Protein AF-A0A314UE37-F1 (afdb_monomer_lite)

Sequence (85 aa):
MDMLDVLLEYRSDRDEELRSLSGNIIKGLLSDMFLAGTETSSSTIEGGMTEILRTPDAYKKIVMELDQVVGKGRFVEENDIPKLP

Organism: NCBI:txid2094558

Radius of gyration: 20.78 Å; chains: 1; bounding box: 39×24×56 Å

Structure (mmCIF, N/CA/C/O backbone):
data_AF-A0A314UE37-F1
#
_entry.id   AF-A0A314UE37-F1
#
loop_
_atom_site.group_PDB
_atom_site.id
_atom_site.type_symbol
_atom_site.label_atom_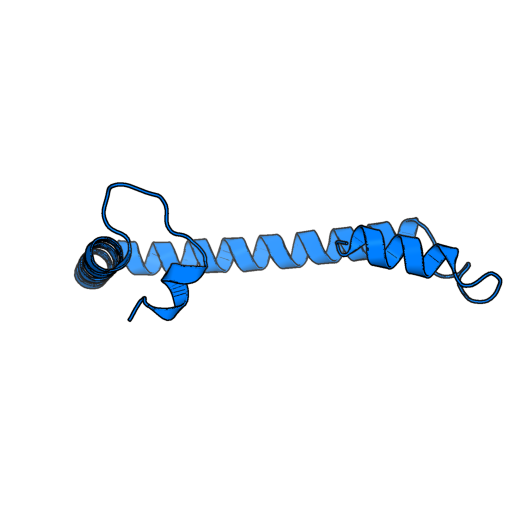id
_atom_site.label_alt_id
_atom_site.label_comp_id
_atom_site.label_asym_id
_atom_site.label_entity_id
_atom_site.label_seq_id
_atom_site.pdbx_PDB_ins_code
_atom_site.Cartn_x
_atom_site.Cartn_y
_atom_site.Cartn_z
_atom_site.occupancy
_atom_site.B_iso_or_equiv
_atom_site.auth_seq_id
_atom_site.auth_comp_id
_atom_site.auth_asym_id
_atom_site.auth_atom_id
_atom_site.pdbx_PDB_model_num
ATOM 1 N N . MET A 1 1 ? 0.576 -10.778 -18.604 1.00 81.06 1 MET A N 1
ATOM 2 C CA . MET A 1 1 ? 0.887 -9.509 -19.269 1.00 81.06 1 MET A CA 1
ATOM 3 C C . MET A 1 1 ? 1.01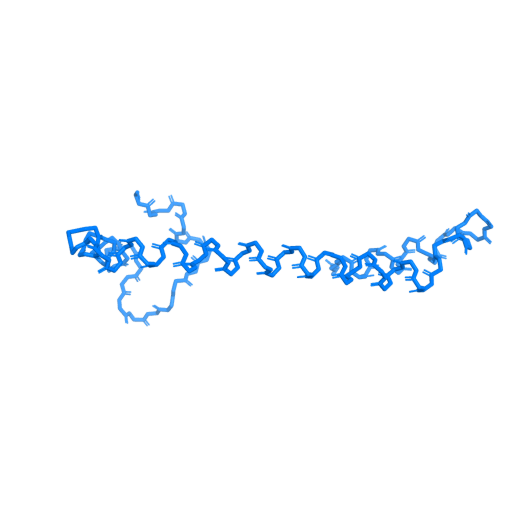7 -8.459 -18.192 1.00 81.06 1 MET A C 1
ATOM 5 O O . MET A 1 1 ? 0.023 -7.894 -17.749 1.00 81.06 1 MET A O 1
ATOM 9 N N 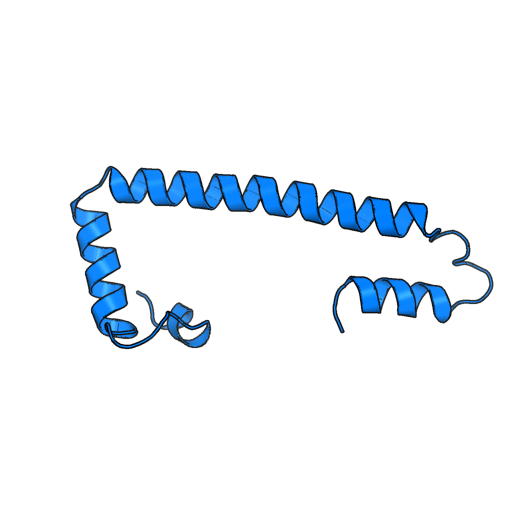. ASP A 1 2 ? 2.235 -8.303 -17.705 1.00 92.19 2 ASP A N 1
ATOM 10 C CA . ASP A 1 2 ? 2.645 -7.237 -16.802 1.00 92.19 2 ASP A CA 1
ATOM 11 C C . ASP A 1 2 ? 3.435 -6.154 -17.564 1.00 92.19 2 ASP A C 1
ATOM 13 O O . ASP A 1 2 ? 3.581 -6.204 -18.786 1.00 92.19 2 ASP A O 1
ATOM 17 N N . MET A 1 3 ? 3.920 -5.129 -16.857 1.00 90.81 3 MET A N 1
ATOM 18 C CA . MET A 1 3 ? 4.677 -4.047 -17.495 1.00 90.81 3 MET A CA 1
ATOM 19 C C . MET A 1 3 ? 5.968 -4.547 -18.163 1.00 90.81 3 MET A C 1
ATOM 21 O O . MET A 1 3 ? 6.340 -4.033 -19.218 1.00 90.81 3 MET A O 1
ATOM 25 N N . LEU A 1 4 ? 6.662 -5.524 -17.570 1.00 92.00 4 LEU A N 1
ATOM 26 C CA . LEU A 1 4 ? 7.887 -6.066 -18.153 1.00 92.00 4 LEU A CA 1
ATOM 27 C C . LEU A 1 4 ? 7.566 -6.802 -19.456 1.00 92.00 4 LEU A C 1
ATOM 29 O O . LEU A 1 4 ? 8.260 -6.577 -20.447 1.00 92.00 4 LEU A O 1
ATOM 33 N N . ASP A 1 5 ? 6.499 -7.603 -19.468 1.00 91.06 5 ASP A N 1
ATOM 34 C CA . ASP A 1 5 ? 6.008 -8.283 -20.668 1.00 91.06 5 ASP A CA 1
ATOM 35 C C . ASP A 1 5 ? 5.762 -7.273 -21.800 1.00 91.06 5 ASP A C 1
ATOM 37 O O . ASP A 1 5 ? 6.294 -7.435 -22.897 1.00 91.06 5 ASP A O 1
ATOM 41 N N . VAL A 1 6 ? 5.042 -6.180 -21.514 1.00 89.62 6 VAL A N 1
ATOM 42 C CA . VAL A 1 6 ? 4.728 -5.126 -22.498 1.00 89.62 6 VAL A CA 1
ATOM 43 C C . VAL A 1 6 ? 5.997 -4.464 -23.043 1.00 89.62 6 VAL A C 1
ATOM 45 O O . VAL A 1 6 ? 6.116 -4.243 -24.248 1.00 89.62 6 VAL A O 1
ATOM 48 N N . LEU A 1 7 ? 6.970 -4.150 -22.181 1.00 88.25 7 LEU A N 1
ATOM 49 C CA . LEU A 1 7 ? 8.227 -3.520 -22.599 1.00 88.25 7 LEU A CA 1
ATOM 50 C C . LEU A 1 7 ? 9.099 -4.460 -23.448 1.00 88.25 7 LEU A C 1
ATOM 52 O O . LEU A 1 7 ? 9.797 -3.999 -24.356 1.00 88.25 7 LEU A O 1
ATOM 56 N N . LEU A 1 8 ? 9.076 -5.765 -23.165 1.00 87.69 8 LEU A N 1
ATOM 57 C CA . LEU A 1 8 ? 9.812 -6.777 -23.926 1.00 87.69 8 LEU A CA 1
ATOM 58 C C . LEU A 1 8 ? 9.154 -7.084 -25.275 1.00 87.69 8 LEU A C 1
ATOM 60 O O . LEU A 1 8 ? 9.863 -7.209 -26.276 1.00 87.69 8 LEU A O 1
ATOM 64 N N . GLU A 1 9 ? 7.826 -7.160 -25.319 1.00 86.75 9 GLU A N 1
ATOM 65 C CA . GLU A 1 9 ? 7.051 -7.319 -26.553 1.00 86.75 9 GLU A CA 1
ATOM 66 C C . GLU A 1 9 ? 7.259 -6.112 -27.474 1.00 86.75 9 GLU A C 1
ATOM 68 O O . GLU A 1 9 ? 7.688 -6.259 -28.618 1.00 86.75 9 GLU A O 1
ATOM 73 N N . TYR A 1 10 ? 7.136 -4.897 -26.931 1.00 81.62 10 TYR A N 1
ATOM 74 C CA . TYR A 1 10 ? 7.371 -3.655 -27.669 1.00 81.62 10 TYR A CA 1
ATOM 75 C C . TYR A 1 10 ? 8.788 -3.549 -28.256 1.00 81.62 10 TYR A C 1
ATOM 77 O O . TYR A 1 10 ? 8.982 -2.993 -29.339 1.00 81.62 10 TYR A O 1
ATOM 85 N N . ARG A 1 11 ? 9.793 -4.086 -27.551 1.00 78.50 11 ARG A N 1
ATOM 86 C CA . 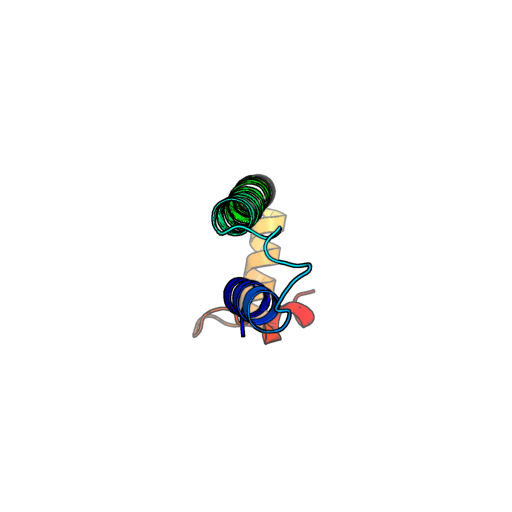ARG A 1 11 ? 11.179 -4.165 -28.036 1.00 78.50 11 ARG A CA 1
ATOM 87 C C . ARG A 1 11 ? 11.347 -5.173 -29.180 1.00 78.50 11 ARG A C 1
ATOM 89 O O . ARG A 1 11 ? 12.254 -4.996 -29.989 1.00 78.50 11 ARG A O 1
ATOM 96 N N . SER A 1 12 ? 10.530 -6.222 -29.219 1.00 76.06 12 SER A N 1
ATOM 97 C CA . SER A 1 12 ? 10.660 -7.337 -30.165 1.00 76.06 12 SER A CA 1
ATOM 98 C C . S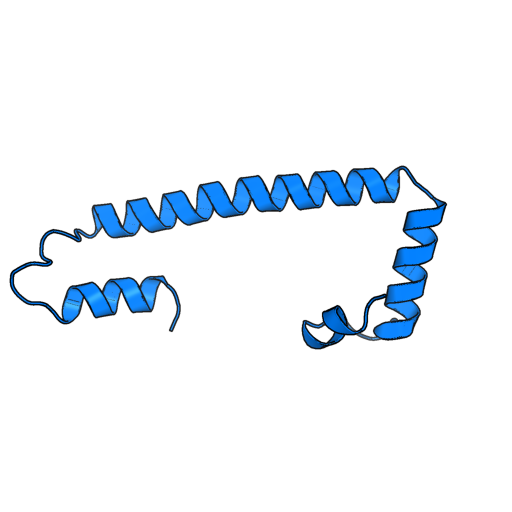ER A 1 12 ? 9.948 -7.079 -31.502 1.00 76.06 12 SER A C 1
ATOM 100 O O . SER A 1 12 ? 10.398 -7.588 -32.521 1.00 76.06 12 SER A O 1
ATOM 102 N N . ASP A 1 13 ? 8.897 -6.250 -31.521 1.00 69.56 13 ASP A N 1
ATOM 103 C CA . ASP A 1 13 ? 8.026 -6.040 -32.694 1.00 69.56 13 ASP A CA 1
ATOM 104 C C . ASP A 1 13 ? 8.500 -4.982 -33.714 1.00 69.56 13 ASP A C 1
ATOM 106 O O . ASP A 1 13 ? 7.913 -4.860 -34.792 1.00 69.56 13 ASP A O 1
ATOM 110 N N . ARG A 1 14 ? 9.534 -4.177 -33.422 1.00 64.69 14 ARG A N 1
ATOM 111 C CA . ARG A 1 14 ? 9.985 -3.091 -34.323 1.00 64.69 14 ARG A CA 1
ATOM 112 C C . ARG A 1 14 ? 11.482 -3.158 -34.626 1.00 64.69 14 ARG A C 1
ATOM 114 O O . ARG A 1 14 ? 12.311 -2.733 -33.823 1.00 64.69 14 ARG A O 1
ATOM 121 N N . ASP A 1 15 ? 11.802 -3.629 -35.829 1.00 64.62 15 ASP A N 1
ATOM 122 C CA . ASP A 1 15 ? 13.133 -4.133 -36.195 1.00 64.62 15 ASP A CA 1
ATOM 123 C C . ASP A 1 15 ? 14.214 -3.079 -36.541 1.00 64.62 15 ASP A C 1
ATOM 125 O O . ASP A 1 15 ? 15.379 -3.441 -36.683 1.00 64.62 15 ASP A O 1
ATOM 129 N N . GLU A 1 16 ? 13.927 -1.767 -36.614 1.00 58.38 16 GLU A N 1
ATOM 130 C CA . GLU A 1 16 ? 14.987 -0.774 -36.931 1.00 58.38 16 GLU A CA 1
ATOM 131 C C . GLU A 1 16 ? 14.979 0.530 -36.102 1.00 58.38 16 GLU A C 1
ATOM 133 O O . GLU A 1 16 ? 16.053 0.986 -35.706 1.00 58.38 16 GLU A O 1
ATOM 138 N N . GLU A 1 17 ? 13.827 1.102 -35.727 1.00 55.47 17 GLU A N 1
ATOM 139 C CA . GLU A 1 17 ? 13.773 2.363 -34.945 1.00 55.47 17 GLU A CA 1
ATOM 140 C C . GLU A 1 17 ? 13.947 2.179 -33.418 1.00 55.47 17 GLU A C 1
ATOM 142 O O . GLU A 1 17 ? 14.335 3.113 -32.708 1.00 55.47 17 GLU A O 1
ATOM 147 N N . LEU A 1 18 ? 13.699 0.971 -32.888 1.00 55.94 18 LEU A N 1
ATOM 148 C CA . LEU A 1 18 ? 13.624 0.692 -31.441 1.00 55.94 18 LEU A CA 1
ATOM 149 C C . LEU A 1 18 ? 14.814 -0.067 -30.845 1.00 55.94 18 LEU A C 1
ATOM 151 O O . LEU A 1 18 ? 14.815 -0.368 -29.650 1.00 55.94 18 LEU A O 1
ATOM 155 N N . ARG A 1 19 ? 15.916 -0.211 -31.595 1.00 54.38 19 ARG A N 1
ATOM 156 C CA . ARG A 1 19 ? 17.242 -0.473 -30.990 1.00 54.38 19 ARG A CA 1
ATOM 157 C C . ARG A 1 19 ? 17.611 0.563 -29.911 1.00 54.38 19 ARG A C 1
ATOM 159 O O . ARG A 1 19 ? 18.491 0.299 -29.093 1.00 54.38 19 ARG A O 1
ATOM 166 N N . SER A 1 20 ? 16.926 1.711 -29.892 1.00 60.28 20 SER A N 1
ATOM 167 C CA . SER A 1 20 ? 17.031 2.755 -28.873 1.00 60.28 20 SER A CA 1
ATOM 168 C C . SER A 1 20 ? 16.525 2.334 -27.487 1.00 60.28 20 SER A C 1
ATOM 170 O O . SER A 1 20 ? 17.120 2.772 -26.505 1.00 60.28 20 SER A O 1
ATOM 172 N N . LEU A 1 21 ? 15.526 1.442 -27.359 1.00 72.38 21 LEU A N 1
ATOM 173 C CA . LEU A 1 21 ? 15.070 0.921 -26.060 1.00 72.38 21 LEU A CA 1
ATOM 174 C C . LEU A 1 21 ? 15.991 -0.215 -25.595 1.00 72.38 21 LEU A C 1
ATOM 176 O O . LEU A 1 21 ? 15.642 -1.397 -25.562 1.00 72.38 21 LEU A O 1
ATOM 180 N N . SER A 1 22 ? 17.233 0.154 -25.282 1.00 82.81 22 SER A N 1
ATOM 181 C CA . SER A 1 22 ? 18.232 -0.794 -24.800 1.00 82.81 22 SER A CA 1
ATOM 182 C C . SER A 1 22 ? 17.782 -1.447 -23.489 1.00 82.81 22 SER A C 1
ATOM 184 O O . SER A 1 22 ? 17.030 -0.865 -22.703 1.00 82.81 22 SER A O 1
ATOM 186 N N . GLY A 1 23 ? 18.311 -2.637 -23.190 1.00 83.94 23 GLY A N 1
ATOM 187 C CA . GLY A 1 23 ? 18.037 -3.309 -21.916 1.00 83.94 23 GLY A CA 1
ATOM 188 C C . GLY A 1 23 ? 18.400 -2.464 -20.687 1.00 83.94 23 GLY A C 1
ATOM 189 O O . GLY A 1 23 ? 17.793 -2.635 -19.636 1.00 83.94 23 GLY A O 1
ATOM 190 N N . ASN A 1 24 ? 19.337 -1.519 -20.818 1.00 88.75 24 ASN A N 1
ATOM 191 C CA . ASN A 1 24 ? 19.672 -0.581 -19.747 1.00 88.75 24 ASN A CA 1
ATOM 192 C C . ASN A 1 24 ? 18.570 0.460 -19.522 1.00 88.75 24 ASN A C 1
ATOM 194 O O . ASN A 1 24 ? 18.317 0.811 -18.376 1.00 88.75 24 ASN A O 1
ATOM 198 N N . ILE A 1 25 ? 17.889 0.914 -20.580 1.00 89.19 25 ILE A N 1
ATOM 199 C CA . ILE A 1 25 ? 16.744 1.825 -20.443 1.00 89.19 25 ILE A CA 1
ATOM 200 C C . ILE A 1 25 ? 15.567 1.090 -19.807 1.00 89.19 25 ILE A C 1
ATOM 202 O O . ILE A 1 25 ? 14.985 1.608 -18.865 1.00 89.19 25 ILE A O 1
ATOM 206 N N . ILE A 1 26 ? 15.267 -0.140 -20.243 1.00 90.12 26 ILE A N 1
ATOM 207 C CA . ILE A 1 26 ? 14.202 -0.958 -19.632 1.00 90.12 26 ILE A CA 1
ATOM 208 C C . ILE A 1 26 ? 14.477 -1.165 -18.138 1.00 90.12 26 ILE A C 1
ATOM 210 O O . ILE A 1 26 ? 13.600 -0.936 -17.310 1.00 90.12 26 ILE A O 1
ATOM 214 N N . LYS A 1 27 ? 15.713 -1.535 -17.780 1.00 91.38 27 LYS A N 1
ATOM 215 C CA . LYS A 1 27 ? 16.127 -1.650 -16.375 1.00 91.38 27 LYS A CA 1
ATOM 216 C C . LYS A 1 27 ? 15.996 -0.326 -15.627 1.00 91.38 27 LYS A C 1
ATOM 218 O O . LYS A 1 27 ? 15.497 -0.330 -14.512 1.00 91.38 27 LYS A O 1
ATOM 223 N N . GLY A 1 28 ? 16.430 0.783 -16.223 1.00 93.75 28 GLY A N 1
ATOM 224 C CA . GLY A 1 28 ? 16.326 2.113 -15.624 1.00 93.75 28 GLY A CA 1
ATOM 225 C C . GLY A 1 28 ? 14.880 2.506 -15.326 1.00 93.75 28 GLY A C 1
ATOM 226 O O . GLY A 1 28 ? 14.590 2.907 -14.207 1.00 93.75 28 GLY A O 1
ATOM 227 N N . LEU A 1 29 ? 13.973 2.313 -16.287 1.00 92.25 29 LEU A N 1
ATOM 228 C CA . LEU A 1 29 ? 12.544 2.604 -16.138 1.00 92.25 29 LEU A CA 1
ATOM 229 C C . LEU A 1 29 ? 11.891 1.760 -15.040 1.00 92.25 29 LEU A C 1
ATOM 231 O O . LEU A 1 29 ? 11.154 2.289 -14.215 1.00 92.25 29 LEU A O 1
ATOM 235 N N . LEU A 1 30 ? 12.179 0.456 -15.005 1.00 93.88 30 LEU A N 1
ATOM 236 C CA . LEU A 1 30 ? 11.649 -0.424 -13.962 1.00 93.88 30 LEU A CA 1
ATOM 237 C C . LEU A 1 30 ? 12.197 -0.043 -12.584 1.00 93.88 30 LEU A C 1
ATOM 239 O O . LEU A 1 30 ? 11.430 0.030 -11.629 1.00 93.88 30 LEU A O 1
ATOM 243 N N . SER A 1 31 ? 13.498 0.243 -12.478 1.00 94.94 31 SER A N 1
ATOM 244 C CA . SER A 1 31 ? 14.111 0.698 -11.225 1.00 94.94 31 SER A CA 1
ATOM 245 C C . SER A 1 31 ? 13.494 2.000 -10.721 1.00 94.94 31 SER A C 1
ATOM 247 O O . SER A 1 31 ? 13.194 2.097 -9.535 1.00 94.94 31 SER A O 1
ATOM 249 N N . ASP A 1 32 ? 13.286 2.975 -11.607 1.00 94.44 32 ASP A N 1
ATOM 250 C CA . ASP A 1 32 ? 12.667 4.257 -11.262 1.00 94.44 32 ASP A CA 1
ATOM 251 C C . ASP A 1 32 ? 11.224 4.063 -10.777 1.00 94.44 32 ASP A C 1
ATOM 253 O O . ASP A 1 32 ? 10.850 4.553 -9.713 1.00 94.44 32 ASP A O 1
ATOM 257 N N . MET A 1 33 ? 10.440 3.237 -11.482 1.00 94.56 33 MET A N 1
ATOM 258 C CA . MET A 1 33 ? 9.078 2.894 -11.071 1.00 94.56 33 MET A CA 1
ATOM 259 C C . MET A 1 33 ? 9.040 2.223 -9.692 1.00 94.56 33 MET A C 1
ATOM 261 O O . MET A 1 33 ? 8.218 2.595 -8.855 1.00 94.56 33 MET A O 1
ATOM 265 N N . PHE A 1 34 ? 9.907 1.237 -9.438 1.00 93.88 34 PHE A N 1
ATOM 266 C CA . PHE A 1 34 ? 9.937 0.550 -8.147 1.00 93.88 34 PHE A CA 1
ATOM 267 C C . PHE A 1 34 ? 10.376 1.476 -7.016 1.00 93.88 34 PHE A C 1
ATOM 269 O O . PHE A 1 34 ? 9.772 1.431 -5.946 1.00 93.88 34 PHE A O 1
ATOM 276 N N . LEU A 1 35 ? 11.389 2.316 -7.240 1.00 94.75 35 LEU A N 1
ATOM 277 C CA . LEU A 1 35 ? 11.876 3.255 -6.234 1.00 94.75 35 LEU A CA 1
ATOM 278 C C . LEU A 1 35 ? 10.793 4.280 -5.883 1.00 94.75 35 LEU A C 1
ATOM 280 O O . LEU A 1 35 ? 10.386 4.372 -4.725 1.00 94.75 35 LEU A O 1
ATOM 284 N N . ALA A 1 36 ? 10.264 4.974 -6.893 1.00 94.50 36 ALA A N 1
ATOM 285 C CA . ALA A 1 36 ? 9.227 5.980 -6.706 1.00 94.50 36 ALA A CA 1
ATOM 286 C C . ALA A 1 36 ? 7.950 5.375 -6.103 1.00 94.50 36 ALA A C 1
ATOM 288 O O . ALA A 1 36 ? 7.373 5.940 -5.175 1.00 94.50 36 ALA A O 1
ATOM 289 N N . GLY A 1 37 ? 7.517 4.207 -6.588 1.00 92.81 37 GLY A N 1
ATOM 290 C CA . GLY A 1 37 ? 6.312 3.535 -6.106 1.00 92.81 37 GLY A CA 1
ATOM 291 C C . GLY A 1 37 ? 6.439 3.021 -4.672 1.00 92.81 37 GLY A C 1
ATOM 292 O O . GLY A 1 37 ? 5.502 3.165 -3.887 1.00 92.81 37 GLY A O 1
ATOM 293 N N . THR A 1 38 ? 7.593 2.461 -4.302 1.00 95.19 38 THR A N 1
ATOM 294 C CA . THR A 1 38 ? 7.804 1.889 -2.962 1.00 95.19 38 THR A CA 1
ATOM 295 C C . THR A 1 38 ? 7.932 2.976 -1.903 1.00 95.19 38 THR A C 1
ATOM 297 O O . THR A 1 38 ? 7.251 2.903 -0.882 1.00 95.19 38 THR A O 1
ATOM 300 N N . GLU A 1 39 ? 8.763 3.999 -2.135 1.00 94.75 39 GLU A N 1
ATOM 301 C CA . GLU A 1 39 ? 8.973 5.075 -1.156 1.00 94.75 39 GLU A CA 1
ATOM 302 C C . GLU A 1 39 ? 7.683 5.852 -0.883 1.00 94.75 39 GLU A C 1
ATOM 304 O O . GLU A 1 39 ? 7.332 6.090 0.277 1.00 94.75 39 GLU A O 1
ATOM 309 N N . THR A 1 40 ? 6.944 6.205 -1.940 1.00 95.31 40 THR A N 1
ATOM 310 C CA . THR A 1 40 ? 5.672 6.927 -1.804 1.00 95.31 40 THR A CA 1
ATOM 311 C C . THR A 1 40 ? 4.619 6.074 -1.104 1.00 95.31 40 THR A C 1
ATOM 313 O O . THR A 1 40 ? 4.041 6.528 -0.117 1.00 95.31 40 THR A O 1
ATOM 316 N N . SER A 1 41 ? 4.423 4.821 -1.532 1.00 96.19 41 SER A N 1
ATOM 317 C CA . SER A 1 41 ? 3.425 3.930 -0.925 1.00 96.19 41 SER A CA 1
ATOM 318 C C . SER A 1 41 ? 3.743 3.621 0.539 1.00 96.19 41 SER A C 1
ATOM 320 O O . SER A 1 41 ? 2.842 3.680 1.375 1.00 96.19 41 SER A O 1
ATOM 322 N N . SER A 1 42 ? 5.011 3.348 0.877 1.00 96.62 42 SER A N 1
ATOM 323 C CA . SER A 1 42 ? 5.425 3.101 2.268 1.00 96.62 42 SER A CA 1
ATOM 324 C C . SER A 1 42 ? 5.167 4.325 3.135 1.00 96.62 42 SER A C 1
ATOM 326 O O . SER A 1 42 ? 4.533 4.212 4.180 1.00 96.62 42 SER A O 1
ATOM 328 N N . SER A 1 43 ? 5.562 5.511 2.663 1.00 96.56 43 SER A N 1
ATOM 329 C CA . SER A 1 43 ? 5.350 6.762 3.398 1.00 96.56 43 SER A CA 1
ATOM 330 C C . SER A 1 43 ? 3.862 7.048 3.626 1.00 96.56 43 SER A C 1
ATOM 332 O O . SER A 1 43 ? 3.471 7.478 4.711 1.00 96.56 43 SER A O 1
ATOM 334 N N . THR A 1 44 ? 3.006 6.786 2.630 1.00 97.12 44 THR A N 1
ATOM 335 C CA . THR A 1 44 ? 1.551 6.943 2.767 1.00 97.12 44 THR A CA 1
ATOM 336 C C . THR A 1 44 ? 0.964 5.961 3.779 1.00 97.12 44 THR A C 1
ATOM 338 O O . THR A 1 44 ? 0.177 6.375 4.631 1.00 97.12 44 THR A O 1
ATOM 341 N N . ILE A 1 45 ? 1.355 4.683 3.729 1.00 97.06 45 ILE A N 1
ATOM 342 C CA . ILE A 1 45 ? 0.878 3.664 4.678 1.00 97.06 45 ILE A CA 1
ATOM 343 C C . ILE A 1 45 ? 1.331 4.002 6.101 1.00 97.06 45 ILE A C 1
ATOM 345 O O . ILE A 1 45 ? 0.521 3.975 7.027 1.00 97.06 45 ILE A O 1
ATOM 349 N N . GLU A 1 46 ? 2.602 4.357 6.283 1.00 97.50 46 GLU A N 1
ATOM 350 C CA . GLU A 1 46 ? 3.155 4.734 7.584 1.00 97.50 46 GLU A CA 1
ATOM 351 C C . GLU A 1 46 ? 2.464 5.971 8.156 1.00 97.50 46 GLU A C 1
ATOM 353 O O . GLU A 1 46 ? 2.084 5.973 9.329 1.00 97.50 46 GLU A O 1
ATOM 358 N N . GLY A 1 47 ? 2.252 7.001 7.332 1.00 97.06 47 GLY A N 1
ATOM 359 C CA . GLY A 1 47 ? 1.541 8.215 7.725 1.00 97.06 47 GLY A CA 1
ATOM 360 C C . GLY A 1 47 ? 0.099 7.926 8.140 1.00 97.06 47 GLY A C 1
ATOM 361 O O . GLY A 1 47 ? -0.301 8.282 9.250 1.00 97.06 47 GLY A O 1
ATOM 362 N N . GLY A 1 48 ? -0.648 7.212 7.294 1.00 96.06 48 GLY A N 1
ATOM 363 C CA . GLY A 1 48 ? -2.040 6.851 7.560 1.00 96.06 48 GLY A CA 1
ATOM 364 C C . GLY A 1 48 ? -2.192 5.983 8.809 1.00 96.06 48 GLY A C 1
ATOM 365 O O . GLY A 1 48 ? -3.001 6.287 9.683 1.00 96.06 48 GLY A O 1
ATOM 366 N N . MET A 1 49 ? -1.368 4.942 8.963 1.00 95.94 49 MET A N 1
ATOM 367 C CA . MET A 1 49 ? -1.424 4.074 10.142 1.00 95.94 49 MET A CA 1
ATOM 368 C C . MET A 1 49 ? -1.011 4.818 11.418 1.00 95.94 49 MET A C 1
ATOM 370 O O . MET A 1 49 ? -1.609 4.616 12.475 1.00 95.94 49 MET A O 1
ATOM 374 N N . THR A 1 50 ? -0.026 5.715 11.329 1.00 97.44 50 THR A N 1
ATOM 375 C CA . THR A 1 50 ? 0.381 6.569 12.454 1.00 97.44 50 THR A CA 1
ATOM 376 C C . THR A 1 50 ? -0.762 7.470 12.912 1.00 97.44 50 THR A C 1
ATOM 378 O O . THR A 1 50 ? -0.985 7.604 14.116 1.00 97.44 50 THR A O 1
ATOM 381 N N . GLU A 1 51 ? -1.491 8.083 11.980 1.00 96.75 51 GLU A N 1
ATOM 382 C CA . GLU A 1 51 ? -2.650 8.920 12.292 1.00 96.75 51 GLU A CA 1
ATOM 383 C C . GLU A 1 51 ? -3.773 8.098 12.940 1.00 96.75 51 GLU A C 1
ATOM 385 O O . GLU A 1 51 ? -4.246 8.448 14.022 1.00 96.75 51 GLU A O 1
ATOM 390 N N . ILE A 1 52 ? -4.107 6.939 12.364 1.00 96.56 52 ILE A N 1
ATOM 391 C CA . ILE A 1 52 ? -5.128 6.024 12.895 1.00 96.56 52 ILE A CA 1
ATOM 392 C C . ILE A 1 52 ? -4.798 5.587 14.328 1.00 96.56 52 ILE A C 1
ATOM 394 O O . ILE A 1 52 ? -5.648 5.666 15.216 1.00 96.56 52 ILE A O 1
ATOM 398 N N . LEU A 1 53 ? -3.561 5.149 14.583 1.00 95.00 53 LEU A N 1
ATOM 399 C CA . LEU A 1 53 ? -3.141 4.666 15.902 1.00 95.00 53 LEU A CA 1
ATOM 400 C C . LEU A 1 53 ? -3.115 5.774 16.966 1.00 95.00 53 LEU A C 1
ATOM 402 O O . LEU A 1 53 ? -3.256 5.486 18.155 1.00 95.00 53 LEU A O 1
ATOM 406 N N . ARG A 1 54 ? -2.949 7.038 16.560 1.00 97.12 54 ARG A N 1
ATOM 407 C CA . ARG A 1 54 ? -2.983 8.200 17.463 1.00 97.12 54 ARG A CA 1
ATOM 408 C C . ARG A 1 54 ? -4.398 8.693 17.761 1.00 97.12 54 ARG A C 1
ATOM 410 O O . ARG A 1 54 ? -4.563 9.481 18.692 1.00 97.12 54 ARG A O 1
ATOM 417 N N . THR A 1 55 ? -5.411 8.219 17.035 1.00 97.56 55 THR A N 1
ATOM 418 C CA . THR A 1 55 ? -6.814 8.617 17.207 1.00 97.56 55 THR A CA 1
ATOM 419 C C . THR A 1 55 ? -7.676 7.405 17.591 1.00 97.56 55 THR A C 1
ATOM 421 O O . THR A 1 55 ? -8.213 6.718 16.720 1.00 97.56 55 THR A O 1
ATOM 424 N N . PRO A 1 56 ? -7.873 7.138 18.901 1.00 95.38 56 PRO A N 1
ATOM 425 C CA . PRO A 1 56 ? -8.543 5.926 19.383 1.00 95.38 56 PRO A CA 1
ATOM 426 C C . PRO A 1 56 ? -9.948 5.693 18.820 1.00 95.38 56 PRO A C 1
ATOM 428 O O . PRO A 1 56 ? -10.337 4.547 18.595 1.00 95.38 56 PRO A O 1
ATOM 431 N N . ASP A 1 57 ? -10.716 6.758 18.591 1.00 96.81 57 ASP A N 1
ATOM 432 C CA . ASP A 1 57 ? -12.078 6.645 18.063 1.00 96.81 57 ASP A CA 1
ATOM 433 C C . ASP A 1 57 ? -12.091 6.288 16.571 1.00 96.81 57 ASP A C 1
ATOM 435 O O . ASP A 1 57 ? -12.909 5.470 16.148 1.00 96.81 57 ASP A O 1
ATOM 439 N N . ALA A 1 58 ? -11.140 6.814 15.790 1.00 95.19 58 ALA A N 1
ATOM 440 C CA . ALA A 1 58 ? -10.968 6.450 14.385 1.00 95.19 58 ALA A CA 1
ATOM 441 C C . ALA A 1 58 ? -10.553 4.979 14.248 1.00 95.19 58 ALA A C 1
ATOM 443 O O . ALA A 1 58 ? -11.167 4.240 13.482 1.00 95.19 58 ALA A O 1
ATOM 444 N N . TYR A 1 59 ? -9.589 4.523 15.056 1.00 96.62 59 TYR A N 1
ATOM 445 C CA . TYR A 1 59 ? -9.186 3.114 15.087 1.00 96.62 59 TYR A CA 1
ATOM 446 C C . TYR A 1 59 ? -10.369 2.179 15.377 1.00 96.62 59 TYR A C 1
ATOM 448 O O . TYR A 1 59 ? -10.592 1.213 14.649 1.00 96.62 59 TYR A O 1
ATOM 456 N N . LYS A 1 60 ? -11.173 2.480 16.409 1.00 97.38 60 LYS A N 1
ATOM 457 C CA . LYS A 1 60 ? -12.359 1.673 16.746 1.00 97.38 60 LYS A CA 1
ATOM 458 C C . LYS A 1 60 ? -13.362 1.622 15.594 1.00 97.38 60 LYS A C 1
ATOM 460 O O . LYS A 1 60 ? -13.884 0.547 15.308 1.00 97.38 60 LYS A O 1
ATOM 465 N N . LYS A 1 61 ? -13.619 2.760 14.941 1.00 96.44 61 LYS A N 1
ATOM 466 C CA . LYS A 1 61 ? -14.550 2.857 13.811 1.00 96.44 61 LYS A CA 1
ATOM 467 C C . LYS A 1 61 ? -14.087 2.005 12.628 1.00 96.44 61 LYS A C 1
ATOM 469 O O . LYS A 1 61 ? -14.862 1.184 12.157 1.00 96.44 61 LYS A O 1
ATOM 474 N N . ILE A 1 62 ? -12.818 2.121 12.231 1.00 95.25 62 ILE A N 1
ATOM 475 C CA . ILE A 1 62 ? -12.240 1.359 11.111 1.00 95.25 62 ILE A CA 1
ATOM 476 C C . ILE A 1 62 ? -12.312 -0.150 11.373 1.00 95.25 62 ILE A C 1
ATOM 478 O O . ILE A 1 62 ? -12.703 -0.920 10.499 1.00 95.25 62 ILE A O 1
ATOM 482 N N . VAL A 1 63 ? -11.979 -0.590 12.592 1.00 95.25 63 VAL A N 1
ATOM 483 C CA . VAL A 1 63 ? -12.085 -2.010 12.962 1.00 95.25 63 VAL A CA 1
ATOM 484 C C . VAL A 1 63 ? -13.538 -2.487 12.909 1.00 95.25 63 VAL A C 1
ATOM 486 O O . VAL A 1 63 ? -13.795 -3.576 12.403 1.00 95.25 63 VAL A O 1
ATOM 489 N N . MET A 1 64 ? -14.493 -1.682 13.385 1.00 96.69 64 MET A N 1
ATOM 490 C CA . MET A 1 64 ? -15.919 -2.011 13.284 1.00 96.69 64 MET A CA 1
ATOM 491 C C . MET A 1 64 ? -16.401 -2.098 11.831 1.00 96.69 64 MET A C 1
ATOM 493 O O . MET A 1 64 ? -17.164 -3.004 11.507 1.00 96.69 64 MET A O 1
ATOM 497 N N . GLU A 1 65 ? -15.960 -1.192 10.958 1.00 96.88 65 GLU A N 1
ATOM 498 C CA . GLU A 1 65 ? -16.319 -1.191 9.534 1.00 96.88 65 GLU A CA 1
ATOM 499 C C . GLU A 1 65 ? -15.780 -2.439 8.821 1.00 96.88 65 GLU A C 1
ATOM 501 O O . GLU A 1 65 ? -16.527 -3.115 8.111 1.00 96.88 65 GLU A O 1
ATOM 506 N N . LEU A 1 66 ? -14.521 -2.811 9.082 1.00 96.81 66 LEU A N 1
ATOM 507 C CA . LEU A 1 66 ? -13.926 -4.052 8.577 1.00 96.81 66 LEU A CA 1
ATOM 508 C C . LEU A 1 66 ? -14.656 -5.295 9.107 1.00 96.81 66 LEU A C 1
ATOM 510 O O . LEU A 1 66 ? -14.995 -6.186 8.328 1.00 96.81 66 LEU A O 1
ATOM 514 N N . ASP A 1 67 ? -14.959 -5.346 10.406 1.00 96.69 67 ASP A N 1
ATOM 515 C CA . ASP A 1 67 ? -15.715 -6.447 11.016 1.00 96.69 67 ASP A CA 1
ATOM 516 C C . ASP A 1 67 ? -17.125 -6.582 10.410 1.00 96.69 67 ASP A C 1
ATOM 518 O O . ASP A 1 67 ? -17.623 -7.698 10.253 1.00 96.69 67 ASP A O 1
ATOM 522 N N . GLN A 1 68 ? -17.768 -5.466 10.055 1.00 96.94 68 GLN A N 1
ATOM 523 C CA . GLN A 1 68 ? -19.109 -5.450 9.474 1.00 96.94 68 GLN A CA 1
ATOM 524 C C . GLN A 1 68 ? -19.125 -5.885 8.002 1.00 96.94 68 GLN A C 1
ATOM 526 O O . GLN A 1 68 ? -20.041 -6.598 7.589 1.00 96.94 68 GLN A O 1
ATOM 531 N N . VAL A 1 69 ? -18.150 -5.443 7.203 1.00 97.19 69 VAL A N 1
ATOM 532 C CA . VAL A 1 69 ? -18.118 -5.690 5.750 1.00 97.19 69 VAL A CA 1
ATOM 533 C C . VAL A 1 69 ? -17.434 -7.016 5.411 1.00 97.19 69 VAL A C 1
ATOM 535 O O . VAL A 1 69 ? -17.909 -7.760 4.551 1.00 97.19 69 VAL A O 1
ATOM 538 N N . VAL A 1 70 ? -16.326 -7.324 6.085 1.00 97.31 70 VAL A N 1
ATOM 539 C CA . VAL A 1 70 ? -15.446 -8.462 5.768 1.00 97.31 70 VAL A CA 1
ATOM 540 C C . VAL A 1 70 ? -15.668 -9.619 6.743 1.00 97.31 70 VAL A C 1
ATOM 542 O O . VAL A 1 70 ? -15.705 -10.784 6.334 1.00 97.31 70 VAL A O 1
ATOM 545 N N . GLY A 1 71 ? -15.863 -9.300 8.025 1.00 95.88 71 GLY A N 1
ATOM 546 C CA . GLY A 1 71 ? -15.929 -10.274 9.113 1.00 95.88 71 GLY A CA 1
ATOM 547 C C . GLY A 1 71 ? -14.552 -10.799 9.537 1.0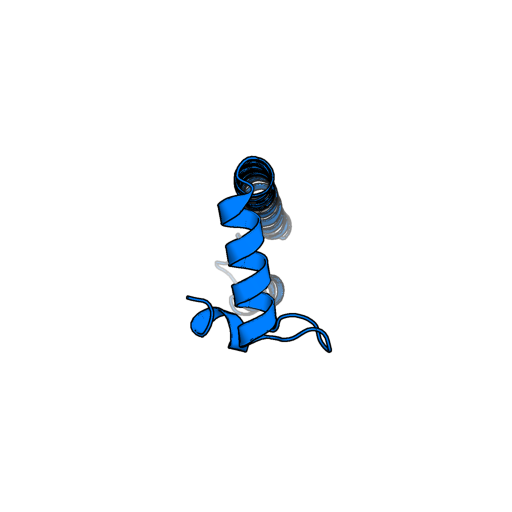0 95.88 71 GLY A C 1
ATOM 548 O O . GLY A 1 71 ? -13.517 -10.408 9.010 1.00 95.88 71 GLY A O 1
ATOM 549 N N . LYS A 1 72 ? -14.530 -11.723 10.507 1.00 94.94 72 LYS A N 1
ATOM 550 C CA . LYS A 1 72 ? -13.288 -12.220 11.150 1.00 94.94 72 LYS A CA 1
ATOM 551 C C . LYS A 1 72 ? -12.737 -13.528 10.577 1.00 94.94 72 LYS A C 1
ATOM 553 O O . LYS A 1 72 ? -11.724 -14.028 11.054 1.00 94.94 72 LYS A O 1
ATOM 558 N N . GLY A 1 73 ? -13.439 -14.128 9.616 1.00 95.88 73 GLY A N 1
ATOM 559 C CA . GLY A 1 73 ? -13.147 -15.477 9.114 1.00 95.88 73 GLY A CA 1
ATOM 560 C C . GLY A 1 73 ? -12.257 -15.529 7.872 1.00 95.88 73 GLY A C 1
ATOM 561 O O . GLY A 1 73 ? -11.925 -16.624 7.426 1.00 95.88 73 GLY A O 1
ATOM 562 N N . ARG A 1 74 ? -11.906 -14.377 7.289 1.00 96.12 74 ARG A N 1
ATOM 563 C CA . ARG A 1 74 ? -11.120 -14.283 6.053 1.00 96.12 74 ARG A CA 1
ATOM 564 C C . ARG A 1 74 ? -10.336 -12.977 5.988 1.00 96.12 74 ARG A C 1
ATOM 566 O O . ARG A 1 74 ? -10.616 -12.044 6.735 1.00 96.12 74 ARG A O 1
ATOM 573 N N . PHE A 1 75 ? -9.381 -12.919 5.067 1.00 96.62 75 PHE A N 1
ATOM 574 C CA . PHE A 1 75 ? -8.697 -11.678 4.726 1.00 96.62 75 PHE A CA 1
ATOM 575 C C . PHE A 1 75 ? -9.579 -10.771 3.859 1.00 96.62 75 PHE A C 1
ATOM 577 O O . PHE A 1 75 ? -10.522 -11.233 3.209 1.00 96.62 75 PHE A O 1
ATOM 584 N N . VAL A 1 76 ? -9.253 -9.477 3.877 1.00 95.81 76 VAL A N 1
ATOM 585 C CA . VAL A 1 76 ? -9.847 -8.462 2.999 1.00 95.81 76 VAL A CA 1
ATOM 586 C C . VAL A 1 76 ? -9.510 -8.797 1.547 1.00 95.81 76 VAL A C 1
ATOM 588 O O . VAL A 1 76 ? -8.368 -9.137 1.242 1.00 95.81 76 VAL A O 1
ATOM 591 N N . GLU A 1 77 ? -10.493 -8.678 0.660 1.00 97.50 77 GLU A N 1
ATOM 592 C CA . GLU A 1 77 ? -10.322 -8.834 -0.786 1.00 97.50 77 GLU A CA 1
ATOM 593 C C . GLU A 1 77 ? -10.619 -7.512 -1.507 1.00 97.50 77 GLU A C 1
ATOM 595 O O . GLU A 1 77 ? -11.335 -6.655 -0.988 1.00 97.50 77 GLU A O 1
ATOM 600 N N . GLU A 1 78 ? -10.124 -7.339 -2.737 1.00 97.00 78 GLU A N 1
ATOM 601 C CA . GLU A 1 78 ? -10.331 -6.094 -3.500 1.00 97.00 78 GLU A CA 1
ATOM 602 C C . GLU A 1 78 ? -11.815 -5.746 -3.693 1.00 97.00 78 GLU A C 1
ATOM 604 O O . GLU A 1 78 ? -12.201 -4.579 -3.655 1.00 97.00 78 GLU A O 1
ATOM 609 N N . ASN A 1 79 ? -12.673 -6.762 -3.810 1.00 96.38 79 ASN A N 1
ATOM 610 C CA . ASN A 1 79 ? -14.119 -6.592 -3.962 1.00 96.38 79 ASN A CA 1
ATOM 611 C C . ASN A 1 79 ? -14.825 -6.068 -2.696 1.00 96.38 79 ASN A C 1
ATOM 613 O O . ASN A 1 79 ? -16.021 -5.759 -2.746 1.00 96.38 79 ASN A O 1
ATOM 617 N N . ASP A 1 80 ? -14.135 -6.012 -1.556 1.00 96.81 80 ASP A N 1
ATOM 618 C CA . ASP A 1 80 ? -14.660 -5.424 -0.323 1.00 96.81 80 ASP A CA 1
ATOM 619 C C . ASP A 1 80 ? -14.444 -3.913 -0.269 1.00 96.81 80 ASP A C 1
ATOM 621 O O . ASP A 1 80 ? -15.260 -3.216 0.326 1.00 96.81 80 ASP A O 1
ATOM 625 N N . ILE A 1 81 ? -13.398 -3.398 -0.926 1.00 95.75 81 ILE A N 1
ATOM 626 C CA . ILE A 1 81 ? -13.002 -1.983 -0.859 1.00 95.75 81 ILE A CA 1
ATOM 627 C C . ILE A 1 81 ? -14.165 -1.040 -1.211 1.00 95.75 81 ILE A C 1
ATOM 629 O O . ILE A 1 81 ? -14.422 -0.127 -0.430 1.00 95.75 81 ILE A O 1
ATOM 633 N N . PRO A 1 82 ? -14.946 -1.258 -2.292 1.00 97.50 82 PRO A N 1
ATOM 634 C CA . PRO A 1 82 ? -16.064 -0.371 -2.629 1.00 97.50 82 PRO A CA 1
ATOM 635 C C . PRO A 1 82 ? -17.234 -0.419 -1.634 1.00 97.50 82 PRO A C 1
ATOM 637 O O . PRO A 1 82 ? -18.169 0.369 -1.755 1.00 97.50 82 PRO A O 1
ATOM 640 N N . LYS A 1 83 ? -17.236 -1.388 -0.710 1.00 96.31 83 LYS A N 1
ATOM 641 C CA . LYS A 1 83 ? -18.272 -1.577 0.315 1.00 96.31 83 LYS A CA 1
ATOM 642 C C . LYS A 1 83 ? -17.856 -0.992 1.666 1.00 96.31 83 LYS A C 1
ATOM 644 O O . LYS A 1 83 ? -18.687 -0.971 2.573 1.00 96.31 83 LYS A O 1
ATOM 649 N N . LEU A 1 84 ? -16.598 -0.567 1.812 1.00 94.25 84 LEU A N 1
ATOM 650 C CA . LEU A 1 84 ? -16.129 0.139 2.999 1.00 94.25 84 LEU A CA 1
ATOM 651 C C . LEU A 1 84 ? -16.659 1.587 2.957 1.00 94.25 84 LEU A C 1
ATOM 653 O O . LEU A 1 84 ? -16.564 2.224 1.904 1.00 94.25 84 LEU A O 1
ATOM 657 N N . PRO A 1 85 ? -17.283 2.069 4.045 1.00 87.56 85 PRO A N 1
ATOM 658 C CA . PRO A 1 85 ? -17.899 3.395 4.112 1.00 87.56 85 PRO A CA 1
ATOM 659 C C . PRO A 1 85 ? -16.903 4.550 4.298 1.00 87.56 85 PRO A C 1
ATOM 661 O O . PRO A 1 85 ? -15.725 4.302 4.636 1.00 87.56 85 PRO A O 1
#

Secondary structure (DSSP, 8-state):
--HHHHHHHHHHS-TTTGGGS-HHHHHHHHHHHHHHHHHHHHHHHHHHHHHHHH-HHHHHHHHHHHHHHT-SSS---GGGGGG--

pLDDT: mean 90.28, std 10.97, range [54.38, 97.56]

Foldseek 3Di:
DDPLVVLVVVLVPDDPPNVVCDPVVSVVVVVVCCVVVVVVVVVVVCVVVVVCVVDVVSVVVQVVQCCVQPNDPDDDDPVSVVVRD

InterPro domains:
  IPR001128 Cytochrome P450 [PF00067] (1-85)
  IPR002401 Cytochrome P450, E-class, group I [PR00463] (25-42)
  IPR002401 Cytochrome P450, E-class, group I [PR00463] (45-71)
  IPR036396 Cytochrome P450 superfamily [G3DSA:1.10.630.10] (1-85)
  IPR036396 Cytochrome P450 superfamily [SSF48264] (2-85)